Protein AF-A0A3B9BQF3-F1 (afdb_monomer_lite)

Structure (mmCIF, N/CA/C/O backbone):
data_AF-A0A3B9BQF3-F1
#
_entry.id   AF-A0A3B9BQF3-F1
#
loop_
_atom_site.group_PDB
_atom_site.id
_atom_site.type_symbol
_atom_site.label_atom_id
_atom_site.label_alt_id
_atom_site.label_comp_id
_atom_site.label_asym_id
_atom_site.label_entity_id
_atom_site.label_seq_id
_atom_site.pdbx_PDB_ins_code
_atom_site.Cartn_x
_atom_site.Cartn_y
_atom_site.Cartn_z
_atom_site.occupancy
_atom_site.B_iso_or_equiv
_atom_site.auth_seq_id
_atom_site.auth_comp_id
_atom_site.auth_asym_id
_atom_site.auth_atom_id
_atom_site.pdbx_PDB_model_num
ATOM 1 N N . MET A 1 1 ? -17.374 12.316 19.397 1.00 80.38 1 MET A N 1
ATOM 2 C CA . MET A 1 1 ? -15.978 12.698 19.100 1.00 80.38 1 MET A CA 1
ATOM 3 C C . MET A 1 1 ? -15.690 12.170 17.710 1.00 80.38 1 MET A C 1
ATOM 5 O O . MET A 1 1 ? -16.041 11.023 17.468 1.00 80.38 1 MET A O 1
ATOM 9 N N . SER A 1 2 ? -15.193 13.001 16.799 1.00 93.94 2 SER A N 1
ATOM 10 C CA . SER A 1 2 ? -14.977 12.599 15.404 1.00 93.94 2 SER A CA 1
ATOM 11 C C . SER A 1 2 ? -13.495 12.347 15.164 1.00 93.94 2 SER A C 1
ATOM 13 O O . SER A 1 2 ? -12.669 13.114 15.655 1.00 93.94 2 SER A O 1
ATOM 15 N N . GLU A 1 3 ? -13.179 11.298 14.411 1.00 95.25 3 GLU A N 1
ATOM 16 C CA . GLU A 1 3 ? -11.817 10.938 14.020 1.00 95.25 3 GLU A CA 1
ATOM 17 C C . GLU A 1 3 ? -11.671 11.025 12.497 1.00 95.25 3 GLU A C 1
ATOM 19 O O . GLU A 1 3 ? -12.601 10.712 11.752 1.00 95.25 3 GLU A O 1
ATOM 24 N N . ILE A 1 4 ? -10.503 11.477 12.043 1.00 97.06 4 ILE A N 1
ATOM 25 C CA . ILE A 1 4 ? -10.096 11.456 10.638 1.00 97.06 4 ILE A CA 1
ATOM 26 C C . ILE A 1 4 ? -8.781 10.689 10.572 1.00 97.06 4 ILE A C 1
ATOM 28 O O . ILE A 1 4 ? -7.814 11.064 11.234 1.00 97.06 4 ILE A O 1
ATOM 32 N N . ILE A 1 5 ? -8.739 9.651 9.740 1.00 95.31 5 ILE A N 1
ATOM 33 C CA . ILE A 1 5 ? -7.541 8.844 9.509 1.00 95.31 5 ILE A CA 1
ATOM 34 C C . ILE A 1 5 ? -6.993 9.198 8.127 1.00 95.31 5 ILE A C 1
ATOM 36 O O . ILE A 1 5 ? -7.676 9.038 7.117 1.00 95.31 5 ILE A O 1
ATOM 40 N N . ILE A 1 6 ? -5.757 9.695 8.085 1.00 97.62 6 ILE A N 1
ATOM 41 C CA . ILE A 1 6 ? -5.044 10.004 6.841 1.00 97.62 6 ILE A CA 1
ATOM 42 C C . ILE A 1 6 ? -3.973 8.942 6.641 1.00 97.62 6 ILE A C 1
ATOM 44 O O . ILE A 1 6 ? -3.130 8.728 7.511 1.00 97.62 6 ILE A O 1
ATOM 48 N N . VAL A 1 7 ? -3.989 8.300 5.476 1.00 96.69 7 VAL A N 1
ATOM 49 C CA . VAL A 1 7 ? -3.058 7.224 5.135 1.00 96.69 7 VAL A CA 1
ATOM 50 C C . VAL A 1 7 ? -2.351 7.559 3.831 1.00 96.69 7 VAL A C 1
ATOM 52 O O . VAL A 1 7 ? -2.961 8.048 2.880 1.00 96.69 7 VAL A O 1
ATOM 55 N N . ARG A 1 8 ? -1.049 7.283 3.777 1.00 97.06 8 ARG A N 1
ATOM 56 C CA . ARG A 1 8 ? -0.275 7.338 2.537 1.00 97.06 8 ARG A CA 1
ATOM 5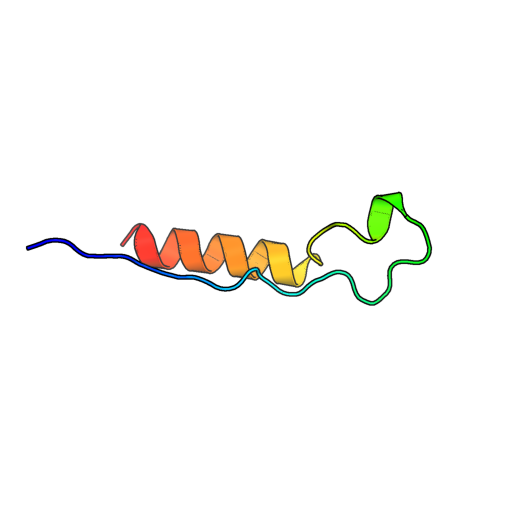7 C C . ARG A 1 8 ? -0.532 6.084 1.695 1.00 97.06 8 ARG A C 1
ATOM 59 O O . ARG A 1 8 ? -0.656 4.994 2.242 1.00 97.06 8 ARG A O 1
ATOM 66 N N . HIS A 1 9 ? -0.543 6.219 0.369 1.00 96.00 9 HIS A N 1
ATOM 67 C CA . HIS A 1 9 ? -0.566 5.060 -0.527 1.00 96.00 9 HIS A CA 1
ATOM 68 C C . HIS A 1 9 ? 0.635 4.117 -0.277 1.00 96.00 9 HIS A C 1
ATOM 70 O O . HIS A 1 9 ? 1.692 4.555 0.188 1.00 96.00 9 HIS A O 1
ATOM 76 N N . GLY A 1 10 ? 0.478 2.830 -0.611 1.00 96.25 10 GLY A N 1
ATOM 77 C CA . GLY A 1 10 ? 1.569 1.847 -0.576 1.00 96.25 10 GLY A CA 1
ATOM 78 C C . GLY A 1 10 ? 2.668 2.158 -1.599 1.00 96.25 10 GLY A C 1
ATOM 79 O O . GLY A 1 10 ? 2.567 3.105 -2.373 1.00 96.25 10 GLY A O 1
ATOM 80 N N . GLN A 1 11 ? 3.739 1.373 -1.644 1.00 97.00 11 GLN A N 1
ATOM 81 C CA . GLN A 1 11 ? 4.845 1.621 -2.572 1.00 97.00 11 GLN A CA 1
ATOM 82 C C . GLN A 1 11 ? 4.365 1.740 -4.037 1.00 97.00 11 GLN A C 1
ATOM 84 O O . GLN A 1 11 ? 3.684 0.857 -4.556 1.00 97.00 11 GLN A O 1
ATOM 89 N N . ALA A 1 12 ? 4.752 2.826 -4.712 1.00 94.69 12 ALA A N 1
ATOM 90 C CA . ALA A 1 12 ? 4.462 3.056 -6.129 1.00 94.69 12 ALA A CA 1
ATOM 91 C C . ALA A 1 12 ? 5.336 2.187 -7.057 1.00 94.69 12 ALA A C 1
ATOM 93 O O . ALA A 1 12 ? 6.425 1.745 -6.667 1.00 94.69 12 ALA A O 1
ATOM 94 N N . GLN A 1 13 ? 4.898 1.973 -8.304 1.00 93.06 13 GLN A N 1
ATOM 95 C CA . GLN A 1 13 ? 5.657 1.210 -9.300 1.00 93.06 13 GLN A CA 1
ATOM 96 C C . GLN A 1 13 ? 6.776 2.041 -9.970 1.00 93.06 13 GLN A C 1
ATOM 98 O O . GLN A 1 13 ? 6.694 2.430 -11.131 1.00 93.06 13 GLN A O 1
ATOM 103 N N . THR A 1 14 ? 7.883 2.267 -9.256 1.00 82.81 14 THR A N 1
ATOM 104 C CA . THR A 1 14 ? 9.019 3.101 -9.715 1.00 82.81 14 THR A CA 1
ATOM 105 C C . THR A 1 14 ? 9.806 2.547 -10.911 1.00 82.81 14 THR A C 1
ATOM 107 O O . THR A 1 14 ? 10.576 3.281 -11.523 1.00 82.81 14 THR A O 1
ATOM 110 N N . GLY A 1 15 ? 9.631 1.266 -11.249 1.00 84.62 15 GLY A N 1
ATOM 111 C CA . GLY A 1 15 ? 10.271 0.610 -12.397 1.00 84.62 15 GLY A CA 1
ATOM 112 C C . GLY A 1 15 ? 9.441 0.612 -13.685 1.00 84.62 15 GLY A C 1
ATOM 113 O O . GLY A 1 15 ? 9.824 -0.069 -14.637 1.00 84.62 15 GLY A O 1
ATOM 114 N N . ALA A 1 16 ? 8.300 1.307 -13.705 1.00 86.19 16 ALA A N 1
ATOM 115 C CA . ALA A 1 16 ? 7.424 1.380 -14.868 1.00 86.19 16 ALA A CA 1
ATOM 116 C C . ALA A 1 16 ? 8.166 1.916 -16.102 1.00 86.19 16 ALA A C 1
ATOM 118 O O . ALA A 1 16 ? 8.897 2.904 -16.025 1.00 86.19 16 ALA A O 1
ATOM 119 N N . LYS A 1 17 ? 7.978 1.250 -17.245 1.00 86.12 17 LYS A N 1
ATOM 120 C CA . LYS A 1 17 ? 8.573 1.637 -18.540 1.00 86.12 17 LYS A CA 1
ATOM 121 C C . LYS A 1 17 ? 7.532 2.106 -19.554 1.00 86.12 17 LYS A C 1
ATOM 123 O O . LYS A 1 17 ? 7.887 2.460 -20.673 1.00 86.12 17 LYS A O 1
ATOM 128 N N . ASP A 1 18 ? 6.267 2.089 -19.158 1.00 86.81 18 ASP A N 1
ATOM 129 C CA . ASP A 1 18 ? 5.121 2.479 -19.960 1.00 86.81 18 ASP A CA 1
ATOM 130 C C . ASP A 1 18 ? 4.113 3.223 -19.076 1.00 86.81 18 ASP A C 1
ATOM 132 O O . ASP A 1 18 ? 4.111 3.088 -17.852 1.00 86.81 18 ASP A O 1
ATOM 136 N N . GLU A 1 19 ? 3.277 4.036 -19.713 1.00 81.31 19 GLU A N 1
ATOM 137 C CA . GLU A 1 19 ? 2.304 4.896 -19.037 1.00 81.31 19 GLU A CA 1
ATOM 138 C C . GLU A 1 19 ? 1.259 4.085 -18.261 1.00 81.31 19 GLU A C 1
ATOM 140 O O . GLU A 1 19 ? 0.947 4.410 -17.116 1.00 81.31 19 GLU A O 1
ATOM 145 N N . ALA A 1 20 ? 0.784 2.980 -18.845 1.00 81.81 20 ALA A N 1
ATOM 146 C CA . ALA A 1 20 ? -0.222 2.118 -18.229 1.00 81.81 20 ALA A CA 1
ATOM 147 C C . ALA A 1 20 ? 0.283 1.461 -16.935 1.00 81.81 20 ALA A C 1
ATOM 149 O O . ALA A 1 20 ? -0.499 1.139 -16.042 1.00 81.81 20 ALA A O 1
ATOM 150 N N . SER A 1 21 ? 1.593 1.253 -16.824 1.00 81.94 21 SER A N 1
ATOM 151 C CA . SER A 1 21 ? 2.228 0.667 -15.656 1.00 81.94 21 SER A CA 1
ATOM 152 C C . SER A 1 21 ? 2.778 1.714 -14.677 1.00 81.94 21 SER A C 1
ATOM 154 O O . SER A 1 21 ? 3.106 1.361 -13.547 1.00 81.94 21 SER A O 1
ATOM 156 N N . TYR A 1 22 ? 2.842 2.995 -15.045 1.00 82.75 22 TYR A N 1
ATOM 157 C CA . TYR A 1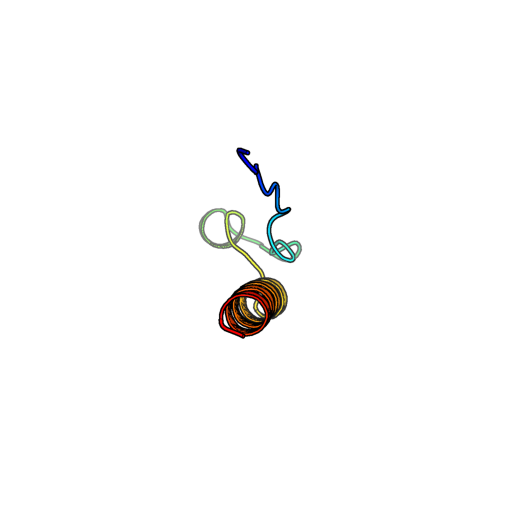 22 ? 3.301 4.066 -14.153 1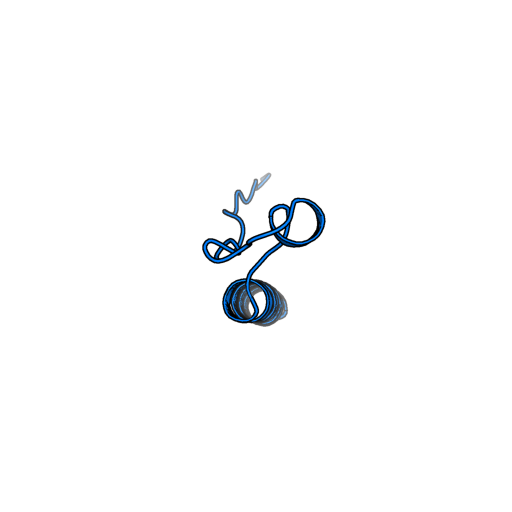.00 82.75 22 TYR A CA 1
ATOM 158 C C . TYR A 1 22 ? 2.286 4.389 -13.050 1.00 82.75 22 TYR A C 1
ATOM 160 O O . TYR A 1 22 ? 2.666 4.525 -11.886 1.00 82.75 22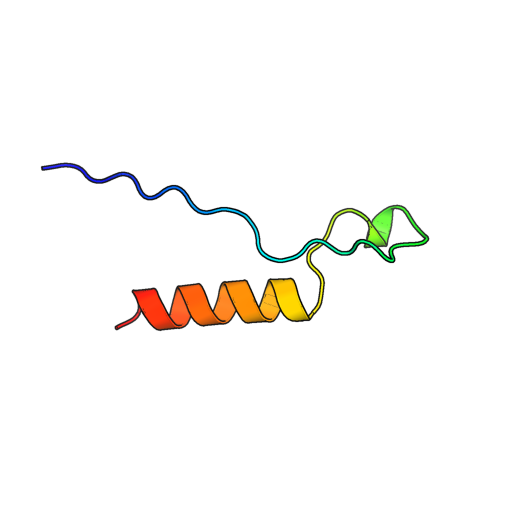 TYR A O 1
ATOM 168 N N . ASP A 1 23 ? 0.998 4.449 -13.392 1.00 89.38 23 ASP A N 1
ATOM 169 C CA . ASP A 1 23 ? -0.067 4.852 -12.465 1.00 89.38 23 ASP A CA 1
ATOM 170 C C . ASP A 1 23 ? -0.640 3.671 -11.659 1.00 89.38 23 ASP A C 1
ATOM 172 O O . ASP A 1 23 ? -1.831 3.360 -11.699 1.00 89.38 23 ASP A O 1
ATOM 176 N N . LYS A 1 24 ? 0.233 2.941 -10.954 1.00 92.25 24 LYS A N 1
ATOM 177 C CA . LYS A 1 24 ? -0.185 1.860 -10.049 1.00 92.25 24 LYS A CA 1
ATOM 178 C C . LYS A 1 24 ? 0.801 1.598 -8.911 1.00 92.25 24 LYS A C 1
ATOM 180 O O . LYS A 1 24 ? 1.961 2.023 -8.920 1.00 92.25 24 LYS A O 1
ATOM 185 N N . LEU A 1 25 ? 0.321 0.852 -7.918 1.00 95.12 25 LEU A N 1
ATOM 186 C CA . LEU A 1 25 ? 1.154 0.299 -6.855 1.00 95.12 25 LEU A CA 1
ATOM 187 C C . LEU A 1 25 ? 2.070 -0.803 -7.401 1.00 95.12 25 LEU A C 1
ATOM 189 O O . LEU A 1 25 ? 1.767 -1.458 -8.398 1.00 95.12 25 LEU A O 1
ATOM 193 N N . SER A 1 26 ? 3.200 -1.013 -6.729 1.00 95.00 26 SER A N 1
ATOM 194 C CA . SER A 1 26 ? 3.977 -2.240 -6.905 1.00 95.00 26 SER A CA 1
ATOM 195 C C . SER A 1 26 ? 3.276 -3.422 -6.227 1.00 95.00 26 SER A C 1
ATOM 197 O O . SER A 1 26 ? 2.380 -3.231 -5.402 1.00 95.00 26 SER A O 1
ATOM 199 N N . ASP A 1 27 ? 3.740 -4.645 -6.488 1.00 95.44 27 ASP A N 1
ATOM 200 C CA . ASP A 1 27 ? 3.263 -5.840 -5.774 1.00 95.44 27 ASP A CA 1
ATOM 201 C C . ASP A 1 27 ? 3.400 -5.685 -4.248 1.00 95.44 27 ASP A C 1
ATOM 203 O O . ASP A 1 27 ? 2.492 -6.025 -3.489 1.00 95.44 27 ASP A O 1
ATOM 207 N N . LEU A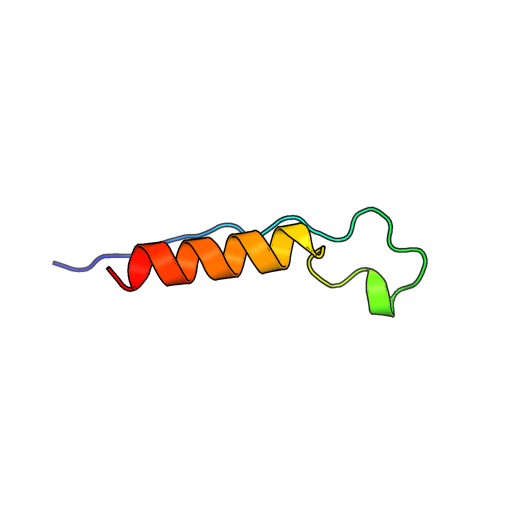 1 28 ? 4.496 -5.066 -3.787 1.00 96.88 28 LEU A N 1
ATOM 208 C CA . LEU A 1 28 ? 4.671 -4.721 -2.374 1.00 96.88 28 LEU A CA 1
ATOM 209 C C . LEU A 1 28 ? 3.657 -3.668 -1.909 1.00 96.88 28 LEU A C 1
ATOM 211 O O . LEU A 1 28 ? 3.129 -3.779 -0.806 1.00 96.88 28 LEU A O 1
ATOM 215 N N . GLY A 1 29 ? 3.370 -2.653 -2.727 1.00 97.38 29 GLY A N 1
ATOM 216 C CA . GLY A 1 29 ? 2.356 -1.649 -2.410 1.00 97.38 29 GLY A CA 1
ATOM 217 C C . GLY A 1 29 ? 0.963 -2.257 -2.235 1.00 97.38 29 GLY A C 1
ATOM 218 O O . GLY A 1 29 ? 0.241 -1.870 -1.317 1.00 97.38 29 GLY A O 1
ATOM 219 N N . HIS A 1 30 ? 0.610 -3.258 -3.047 1.00 97.56 30 HIS A N 1
ATOM 220 C CA . HIS A 1 30 ? -0.623 -4.027 -2.872 1.00 97.56 30 HIS A CA 1
ATOM 221 C C . HIS A 1 30 ? -0.624 -4.832 -1.566 1.00 97.56 30 HIS A C 1
ATOM 223 O O . HIS A 1 30 ? -1.606 -4.786 -0.825 1.00 97.56 30 HIS A O 1
ATOM 229 N N . GLN A 1 31 ? 0.484 -5.502 -1.234 1.00 98.44 31 GLN A N 1
ATOM 230 C CA . GLN A 1 31 ? 0.609 -6.235 0.030 1.00 98.44 31 GLN A CA 1
ATOM 231 C C . GLN A 1 31 ? 0.494 -5.312 1.255 1.00 98.44 31 GLN A C 1
ATOM 233 O O . GLN A 1 31 ? -0.154 -5.663 2.238 1.00 98.44 31 GLN A O 1
ATOM 238 N N . GLN A 1 32 ? 1.074 -4.112 1.188 1.00 98.44 32 GLN A N 1
ATOM 239 C CA . GLN A 1 32 ? 0.965 -3.102 2.245 1.00 98.44 32 GLN A CA 1
ATOM 240 C C . GLN A 1 32 ? -0.482 -2.645 2.462 1.00 98.44 32 GLN A C 1
ATOM 242 O O . GLN A 1 32 ? -0.903 -2.478 3.605 1.00 98.44 32 GLN A O 1
ATOM 247 N N . ALA A 1 33 ? -1.254 -2.470 1.384 1.00 98.19 33 ALA A N 1
ATOM 248 C CA . ALA A 1 33 ? -2.672 -2.131 1.482 1.00 98.19 33 ALA A CA 1
ATOM 249 C C . ALA A 1 33 ? -3.489 -3.264 2.128 1.00 98.19 33 ALA A C 1
ATOM 251 O O . ALA A 1 33 ? -4.357 -2.990 2.955 1.00 98.19 33 ALA A O 1
ATOM 252 N N . ALA A 1 34 ? -3.178 -4.525 1.805 1.00 98.31 34 ALA A N 1
ATOM 253 C CA . ALA A 1 34 ? -3.809 -5.683 2.438 1.00 98.31 34 ALA A CA 1
ATOM 254 C C . ALA A 1 34 ? -3.511 -5.745 3.945 1.00 98.31 34 ALA A C 1
ATOM 256 O O . ALA A 1 34 ? -4.441 -5.867 4.736 1.00 98.31 34 ALA A O 1
ATOM 257 N N . TRP A 1 35 ? -2.251 -5.556 4.356 1.00 98.19 35 TRP A N 1
ATOM 258 C CA . TRP A 1 35 ? -1.878 -5.527 5.777 1.00 98.19 35 TRP A CA 1
ATOM 259 C C . TRP A 1 35 ? -2.573 -4.420 6.561 1.00 98.19 35 TRP A C 1
ATOM 261 O O . TRP A 1 35 ? -2.969 -4.635 7.703 1.00 98.19 35 TRP A O 1
ATOM 271 N N . LEU A 1 36 ? -2.734 -3.235 5.964 1.00 98.06 36 LEU A N 1
ATOM 272 C CA . LEU A 1 36 ? -3.494 -2.165 6.606 1.00 98.06 36 LEU A CA 1
ATOM 273 C C . LEU A 1 36 ? -4.961 -2.567 6.804 1.00 98.06 36 LEU A C 1
ATOM 275 O O . LEU A 1 36 ? -5.518 -2.324 7.871 1.00 98.06 36 LEU A O 1
ATOM 279 N N . GLY A 1 37 ? -5.564 -3.204 5.797 1.00 97.69 37 GLY A N 1
ATOM 280 C CA . GLY A 1 37 ? -6.918 -3.745 5.895 1.00 97.69 37 GLY A CA 1
ATOM 281 C C . GLY A 1 37 ? -7.049 -4.802 6.993 1.00 97.69 37 GLY A C 1
ATOM 282 O O . GLY A 1 37 ? -7.982 -4.738 7.784 1.00 97.69 37 GLY A O 1
ATOM 283 N N . GLU A 1 38 ? -6.093 -5.727 7.086 1.00 98.25 38 GLU A N 1
ATOM 284 C CA . GLU A 1 38 ? -6.034 -6.739 8.151 1.00 98.25 38 GLU A CA 1
ATOM 285 C C . GLU A 1 38 ? -5.886 -6.102 9.539 1.00 98.25 38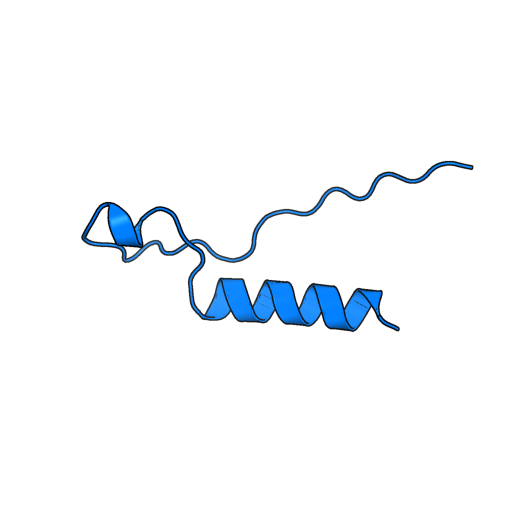 GLU A C 1
ATOM 287 O O . GLU A 1 38 ? -6.584 -6.494 10.470 1.00 98.25 38 GLU A O 1
ATOM 292 N N . TYR A 1 39 ? -5.027 -5.087 9.674 1.00 97.12 39 TYR A N 1
ATOM 293 C CA . TYR A 1 39 ? -4.827 -4.354 10.925 1.00 97.12 39 TYR A CA 1
ATOM 294 C C . TYR A 1 39 ? -6.096 -3.629 11.396 1.00 97.12 39 TYR A C 1
ATOM 296 O O . TYR A 1 39 ? -6.374 -3.611 12.591 1.00 97.12 39 TYR A O 1
ATOM 304 N N . TRP A 1 40 ? -6.870 -3.048 10.475 1.00 96.94 40 TRP A N 1
ATOM 305 C CA . TRP A 1 40 ? -8.135 -2.373 10.791 1.00 96.94 40 TRP A CA 1
ATOM 306 C C . TRP A 1 40 ? -9.326 -3.314 10.983 1.00 96.94 40 TRP A C 1
ATOM 308 O O . TRP A 1 40 ? -10.348 -2.882 11.508 1.00 96.94 40 TRP A O 1
ATOM 318 N N . ALA A 1 41 ? -9.234 -4.558 10.513 1.00 96.25 41 ALA A N 1
ATOM 319 C CA . ALA A 1 41 ? -10.291 -5.551 10.679 1.00 96.25 41 ALA A CA 1
ATOM 320 C C . ALA A 1 41 ? -10.281 -6.222 12.065 1.00 96.25 41 ALA A C 1
ATOM 322 O O . ALA A 1 41 ? -11.265 -6.881 12.410 1.00 96.25 41 ALA A O 1
ATOM 323 N N . GLY A 1 42 ? -9.179 -6.091 12.817 1.00 74.50 42 GLY A N 1
ATOM 324 C CA . GLY A 1 42 ? -9.089 -6.489 14.227 1.00 74.50 42 GLY A CA 1
ATOM 325 C C . GLY A 1 42 ? -9.916 -5.597 15.143 1.00 74.50 42 GLY A C 1
ATOM 326 O O . GLY A 1 42 ? -10.384 -6.130 16.173 1.00 74.50 42 GLY A O 1
#

Sequence (42 aa):
MSEIIIVRHGQAQTGAKDEASYDKLSDLGHQQAAWLGEYWAG

Radius of gyration: 13.46 Å; chains: 1; bounding box: 26×19×39 Å

pLDDT: mean 92.72, std 6.46, range [74.5, 98.44]

Secondary structure (DSSP, 8-state):
-----------B-TT--SHHHHSSB-HHHHHHHHHHHHHHH-

Foldseek 3Di:
DDDDDDDDQFAFPPVDPDPVRRPDHDPRSVVVVVVVVVVVVD